Protein AF-A0A957GQU4-F1 (afdb_monomer)

Solvent-accessible surface area (backbone atoms only — not comparable to full-atom values): 8720 Å² total; per-residue (Å²): 107,63,33,58,53,48,37,52,43,59,44,48,80,61,43,93,54,103,65,83,70,54,70,69,59,53,51,62,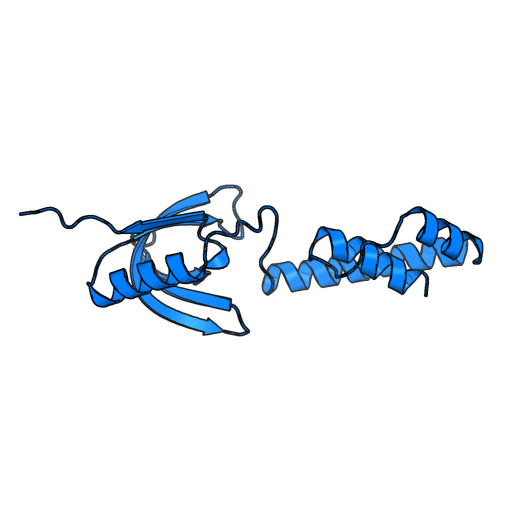54,38,74,76,46,59,69,70,56,41,53,51,28,50,54,51,22,52,52,52,47,54,53,47,51,57,52,32,78,74,74,47,89,65,87,94,69,92,62,92,59,58,63,65,57,56,48,52,51,48,53,48,27,33,75,69,72,32,39,33,40,31,34,31,58,50,96,87,52,98,58,69,46,80,39,50,28,43,50,67,51,78,48,77,56,96,92,41,51,32,38,39,25,39,28,69,86,73,75,41,79,44,79,41,54,54,93,41,49,81,43,76,44,74,55,76,81,79,88,125

pLDDT: mean 74.89, std 16.69, range [40.25, 97.5]

Foldseek 3Di:
DLLVLLLVQLVVVVDPDPDHDDPVVSVVVLVVDPPVVSVVSNVSSVVVSVVVVVVCLVPPDDDDDPPPPPLVVVQVVLVVCQVVQWWKWFQFDDSPDPGTDTWIWRWHDWDDDPNWIWTFTQTPVVRGTDIGTSSGTPDMDTDDPDDD

Sequence (148 aa):
LLATAEIYRRLGAHVALPFVLPASLLARLGERLPLREQVAAEQMAMKVVEQIEGALRGYLALPAWYRERDVAEMVGMVETAVAEGRDLILTYQNRHEEGAVVRRVTPYWLETRHGVIYLQAYCHLREEERVFRVDRIEACEVVEKQNI

Radius of gyration: 21.35 Å; Cα contacts (8 Å, |Δi|>4): 189; chains: 1; bounding box: 43×27×68 Å

Structure (mmCIF, N/CA/C/O backbone):
data_AF-A0A957GQU4-F1
#
_entry.id   AF-A0A957GQU4-F1
#
loop_
_atom_site.group_PDB
_atom_site.id
_atom_site.type_symbol
_atom_site.label_atom_id
_atom_site.label_alt_id
_atom_site.label_comp_id
_atom_site.label_asym_id
_atom_site.label_entity_id
_atom_site.label_seq_id
_atom_site.pdbx_PDB_ins_code
_atom_site.Cartn_x
_atom_site.Cartn_y
_atom_site.Cartn_z
_atom_site.occupancy
_atom_site.B_iso_or_equiv
_atom_site.auth_seq_id
_atom_site.auth_comp_id
_atom_site.auth_asym_id
_atom_site.auth_atom_id
_atom_site.pdbx_PDB_model_num
ATOM 1 N N . LEU A 1 1 ? 15.300 -3.580 -31.049 1.00 65.19 1 LEU A N 1
ATOM 2 C CA . LEU A 1 1 ? 16.053 -4.385 -30.057 1.00 65.19 1 LEU A CA 1
ATOM 3 C C . LEU A 1 1 ? 16.735 -3.513 -29.003 1.00 65.19 1 LEU A C 1
ATOM 5 O O . LEU A 1 1 ? 16.435 -3.707 -27.836 1.00 65.19 1 LEU A O 1
ATOM 9 N N . LEU A 1 2 ? 17.568 -2.529 -29.373 1.00 70.62 2 LEU A N 1
ATOM 10 C CA . LEU A 1 2 ? 18.228 -1.636 -28.401 1.00 70.62 2 LEU A CA 1
ATOM 11 C C . LEU A 1 2 ? 17.236 -0.859 -27.515 1.00 70.62 2 LEU A C 1
ATOM 13 O O . LEU A 1 2 ? 17.337 -0.919 -26.296 1.00 70.62 2 LEU A O 1
ATOM 17 N N . ALA A 1 3 ? 16.224 -0.220 -28.115 1.00 62.78 3 ALA A N 1
ATOM 18 C CA . ALA A 1 3 ? 15.181 0.488 -27.363 1.00 62.78 3 ALA A CA 1
ATOM 19 C C . ALA A 1 3 ? 14.435 -0.437 -26.380 1.00 62.78 3 ALA A C 1
ATOM 21 O O . ALA A 1 3 ? 14.202 -0.070 -25.237 1.00 62.78 3 ALA A O 1
ATOM 22 N N . THR A 1 4 ? 14.121 -1.668 -26.795 1.00 69.69 4 THR A N 1
ATOM 23 C CA . THR A 1 4 ? 13.478 -2.684 -25.944 1.00 69.69 4 THR A CA 1
ATOM 24 C C . THR A 1 4 ? 14.354 -3.066 -24.750 1.00 69.69 4 THR A C 1
ATOM 26 O O . THR A 1 4 ? 13.857 -3.179 -23.634 1.00 69.69 4 THR A O 1
ATOM 29 N N . ALA A 1 5 ? 15.657 -3.242 -24.974 1.00 74.06 5 ALA A N 1
ATOM 30 C CA . ALA A 1 5 ? 16.603 -3.592 -23.923 1.00 74.06 5 ALA A CA 1
ATOM 31 C C . ALA A 1 5 ? 16.818 -2.431 -22.932 1.00 74.06 5 ALA A C 1
ATOM 33 O O . ALA A 1 5 ? 16.943 -2.669 -21.732 1.00 74.06 5 ALA A O 1
ATOM 34 N N . GLU A 1 6 ? 16.799 -1.183 -23.408 1.00 67.75 6 GLU A N 1
ATOM 35 C CA . GLU A 1 6 ? 16.914 0.002 -22.552 1.00 67.75 6 GLU A CA 1
ATOM 36 C C . GLU A 1 6 ? 15.646 0.243 -21.722 1.00 67.75 6 GLU A C 1
ATOM 38 O O . GLU A 1 6 ? 15.738 0.532 -20.529 1.00 67.75 6 GLU A O 1
ATOM 43 N N . ILE A 1 7 ? 14.463 0.034 -22.311 1.00 69.62 7 ILE A N 1
ATOM 44 C CA . ILE A 1 7 ? 13.187 0.038 -21.579 1.00 69.62 7 ILE A CA 1
ATOM 45 C C . ILE A 1 7 ? 13.221 -1.022 -20.476 1.00 69.62 7 ILE A C 1
ATOM 47 O O . ILE A 1 7 ? 12.938 -0.712 -19.323 1.00 69.62 7 ILE A O 1
ATOM 51 N N . TYR A 1 8 ? 13.626 -2.253 -20.799 1.00 71.31 8 TYR A N 1
ATOM 52 C CA . TYR A 1 8 ? 13.735 -3.334 -19.821 1.00 71.31 8 TYR A CA 1
ATOM 53 C C . TYR A 1 8 ? 14.721 -2.988 -18.692 1.00 71.31 8 TYR A C 1
ATOM 55 O O . TYR A 1 8 ? 14.382 -3.123 -17.523 1.00 71.31 8 TYR A O 1
ATOM 63 N N . ARG A 1 9 ? 15.918 -2.465 -18.993 1.00 73.81 9 ARG A N 1
ATOM 64 C CA . ARG A 1 9 ? 16.875 -2.064 -17.945 1.00 73.81 9 ARG A CA 1
ATOM 65 C C . ARG A 1 9 ? 16.300 -0.987 -17.024 1.00 73.81 9 ARG A C 1
ATOM 67 O O . ARG A 1 9 ? 16.437 -1.099 -15.809 1.00 73.81 9 ARG A O 1
ATOM 74 N N . ARG A 1 10 ? 15.681 0.052 -17.587 1.00 66.62 10 ARG A N 1
ATOM 75 C CA . ARG A 1 10 ? 15.111 1.157 -16.804 1.00 66.62 10 ARG A CA 1
ATOM 76 C C . ARG A 1 10 ? 13.919 0.706 -15.965 1.00 66.62 10 ARG A C 1
ATOM 78 O O . ARG A 1 10 ? 13.830 1.095 -14.809 1.00 66.62 10 ARG A O 1
ATOM 85 N N . LEU A 1 11 ? 13.073 -0.184 -16.487 1.00 65.00 11 LEU A N 1
ATOM 86 C CA . LEU A 1 11 ? 11.996 -0.804 -15.710 1.00 65.00 11 LEU A CA 1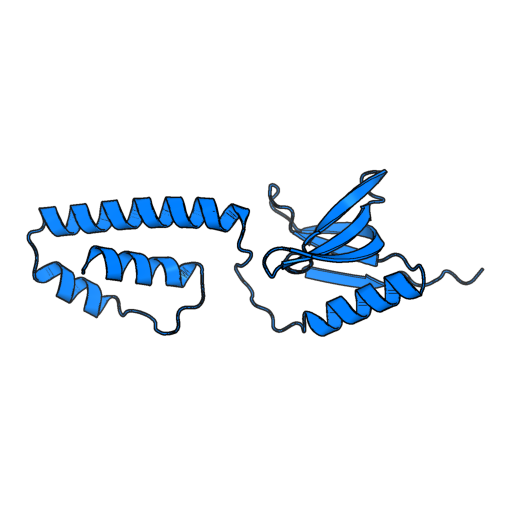
ATOM 87 C C . LEU A 1 11 ? 12.523 -1.541 -14.474 1.00 65.00 11 LEU A C 1
ATOM 89 O O . LEU A 1 11 ? 11.885 -1.480 -13.430 1.00 65.00 11 LEU A O 1
ATOM 93 N N . GLY A 1 12 ? 13.710 -2.148 -14.551 1.00 59.94 12 GLY A N 1
ATOM 94 C CA . GLY A 1 12 ? 14.359 -2.811 -13.416 1.00 59.94 12 GLY A CA 1
ATOM 95 C C . GLY A 1 12 ? 14.653 -1.904 -12.215 1.00 59.94 12 GLY A C 1
ATOM 96 O O . GLY A 1 12 ? 14.868 -2.412 -11.120 1.00 59.94 12 GLY A O 1
ATOM 97 N N . ALA A 1 13 ? 14.646 -0.576 -12.389 1.00 61.47 13 ALA A N 1
ATOM 98 C CA . ALA A 1 13 ? 14.769 0.383 -11.288 1.00 61.47 13 ALA A CA 1
ATOM 99 C C . ALA A 1 13 ? 13.442 0.627 -10.542 1.00 61.47 13 ALA A C 1
ATOM 101 O O . ALA A 1 13 ? 13.450 1.172 -9.440 1.00 61.47 13 ALA A O 1
ATOM 102 N N . HIS A 1 14 ? 12.311 0.229 -11.131 1.00 56.56 14 HIS A N 1
ATOM 103 C CA . HIS A 1 14 ? 10.966 0.491 -10.609 1.00 56.56 14 HIS A CA 1
ATOM 104 C C . HIS A 1 14 ? 10.172 -0.786 -10.317 1.00 56.56 14 HIS A C 1
ATOM 106 O O . HIS A 1 14 ? 9.237 -0.750 -9.525 1.00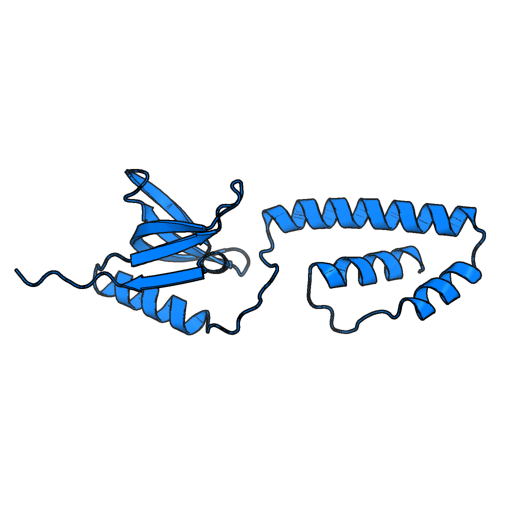 56.56 14 HIS A O 1
ATOM 112 N N . VAL A 1 15 ? 10.522 -1.910 -10.945 1.00 51.69 15 VAL A N 1
ATOM 113 C CA . VAL A 1 15 ? 9.900 -3.222 -10.736 1.00 51.69 15 VAL A CA 1
ATOM 114 C C . VAL A 1 15 ? 10.964 -4.316 -10.736 1.00 51.69 15 VAL A C 1
ATOM 116 O O . VAL A 1 15 ? 11.932 -4.255 -11.493 1.00 51.69 15 VAL A O 1
ATOM 119 N N . ALA A 1 16 ? 10.789 -5.338 -9.895 1.00 49.66 16 ALA A N 1
ATOM 120 C CA . ALA A 1 16 ? 11.678 -6.494 -9.886 1.00 49.66 16 ALA A CA 1
ATOM 121 C C . ALA A 1 16 ? 11.515 -7.272 -11.198 1.00 49.66 16 ALA A C 1
ATOM 123 O O . ALA A 1 16 ? 10.461 -7.845 -11.476 1.00 49.66 16 ALA A O 1
ATOM 124 N N . LEU A 1 17 ? 12.560 -7.270 -12.020 1.00 59.84 17 LEU A N 1
ATOM 125 C CA . LEU A 1 17 ? 12.587 -8.014 -13.271 1.00 59.84 17 LEU A CA 1
ATOM 126 C C . LEU A 1 17 ? 13.262 -9.376 -13.065 1.00 59.84 17 LEU A C 1
ATOM 128 O O . LEU A 1 17 ? 14.221 -9.465 -12.298 1.00 59.84 17 LEU A O 1
ATOM 132 N N . PRO A 1 18 ? 12.825 -10.431 -13.780 1.00 43.41 18 PRO A N 1
ATOM 133 C CA . PRO A 1 18 ? 13.358 -11.792 -13.629 1.00 43.41 18 PRO A CA 1
ATOM 134 C C . PRO A 1 18 ? 14.842 -11.919 -14.012 1.00 43.41 18 PRO A C 1
ATOM 136 O O . PRO A 1 18 ? 15.473 -12.939 -13.754 1.00 43.41 18 PRO A O 1
ATOM 139 N N . PHE A 1 19 ? 15.409 -10.887 -14.637 1.00 55.50 19 PHE A N 1
ATOM 140 C CA . PHE A 1 19 ? 16.815 -10.795 -14.998 1.00 55.50 19 PHE A CA 1
ATOM 141 C C . PHE A 1 19 ? 17.243 -9.326 -15.045 1.00 55.50 19 PHE A C 1
ATOM 143 O O . PHE A 1 19 ? 16.468 -8.486 -15.501 1.00 55.50 19 PHE A O 1
ATOM 150 N N . VAL A 1 20 ? 18.473 -9.016 -14.630 1.00 60.94 20 VAL A N 1
ATOM 151 C CA . VAL A 1 20 ? 19.066 -7.675 -14.748 1.00 60.94 20 VAL A CA 1
ATOM 152 C C . VAL A 1 20 ? 19.936 -7.631 -15.996 1.00 60.94 20 VAL A C 1
ATOM 154 O O . VAL A 1 20 ? 20.893 -8.390 -16.121 1.00 60.94 20 VAL A O 1
ATOM 157 N N . LEU A 1 21 ? 19.616 -6.728 -16.921 1.00 67.12 21 LEU A N 1
ATOM 158 C CA . LEU A 1 21 ? 20.365 -6.573 -18.166 1.00 67.12 21 LEU A CA 1
ATOM 159 C C . LEU A 1 21 ? 21.703 -5.853 -17.886 1.00 67.12 21 LEU A C 1
ATOM 161 O O . LEU A 1 21 ? 21.676 -4.695 -17.460 1.00 67.12 21 LEU A O 1
ATOM 165 N N . PRO A 1 22 ? 22.874 -6.487 -18.112 1.00 74.88 22 PRO A N 1
ATOM 166 C CA . PRO A 1 22 ? 24.164 -5.861 -17.828 1.00 74.88 22 PRO A CA 1
ATOM 167 C C . PRO A 1 22 ? 24.395 -4.636 -18.717 1.00 74.88 22 PRO A C 1
ATOM 169 O O . PRO A 1 22 ? 24.174 -4.699 -19.928 1.00 74.88 22 PRO A O 1
ATOM 172 N N . ALA A 1 23 ? 24.920 -3.545 -18.149 1.00 71.81 23 ALA A N 1
ATOM 173 C CA . ALA A 1 23 ? 25.230 -2.323 -18.902 1.00 71.81 23 ALA A CA 1
ATOM 174 C C . ALA A 1 23 ? 26.171 -2.588 -20.095 1.00 71.81 23 ALA A C 1
ATOM 176 O O . ALA A 1 23 ? 26.016 -2.003 -21.166 1.00 71.81 23 ALA A O 1
ATOM 177 N N . SER A 1 24 ? 27.092 -3.543 -19.941 1.00 74.88 24 SER A N 1
ATOM 178 C CA . SER A 1 24 ? 28.005 -3.980 -21.000 1.00 74.88 24 SER A CA 1
ATOM 179 C C . SER A 1 24 ? 27.293 -4.619 -22.196 1.00 74.88 24 SER A C 1
ATOM 181 O O . SER A 1 24 ? 27.746 -4.473 -23.329 1.00 74.88 24 SER A O 1
ATOM 183 N N . LEU A 1 25 ? 26.166 -5.306 -21.985 1.00 76.88 25 LEU A N 1
ATOM 184 C CA . LEU A 1 25 ? 25.388 -5.901 -23.070 1.00 76.88 25 LEU A CA 1
ATOM 185 C C . LEU A 1 25 ? 24.665 -4.823 -23.886 1.00 76.88 25 LEU A C 1
ATOM 187 O O . LEU A 1 25 ? 24.625 -4.912 -25.110 1.00 76.88 25 LEU A O 1
ATOM 191 N N . LEU A 1 26 ? 24.148 -3.783 -23.229 1.00 73.31 26 LEU A N 1
ATOM 192 C CA . LEU A 1 26 ? 23.527 -2.641 -23.907 1.00 73.31 26 LEU A CA 1
ATOM 193 C C . LEU A 1 26 ? 24.533 -1.836 -24.720 1.00 73.31 26 LEU A C 1
ATOM 195 O O . LEU A 1 26 ? 24.245 -1.523 -25.872 1.00 73.31 26 LEU A O 1
ATOM 199 N N . ALA A 1 27 ? 25.719 -1.576 -24.163 1.00 76.56 27 ALA A N 1
ATOM 200 C CA . ALA A 1 27 ? 26.800 -0.909 -24.884 1.00 76.56 27 ALA A CA 1
ATOM 201 C C . ALA A 1 27 ? 27.156 -1.671 -26.173 1.00 76.56 27 ALA A C 1
ATOM 203 O O . ALA A 1 27 ? 27.125 -1.102 -27.261 1.00 76.56 27 ALA A O 1
ATOM 204 N N . ARG A 1 28 ? 27.343 -2.995 -26.077 1.00 81.81 28 ARG A N 1
ATOM 205 C CA . ARG A 1 28 ? 27.636 -3.864 -27.233 1.00 81.81 28 ARG A CA 1
ATOM 206 C C . ARG A 1 28 ? 26.509 -3.923 -28.265 1.00 81.81 28 ARG A C 1
ATOM 208 O O . ARG A 1 28 ? 26.768 -4.123 -29.449 1.00 81.81 28 ARG A O 1
ATOM 215 N N . LEU A 1 29 ? 25.251 -3.808 -27.839 1.00 77.38 29 LEU A N 1
ATOM 216 C CA . LEU A 1 29 ? 24.111 -3.717 -28.757 1.00 77.38 29 LEU A CA 1
A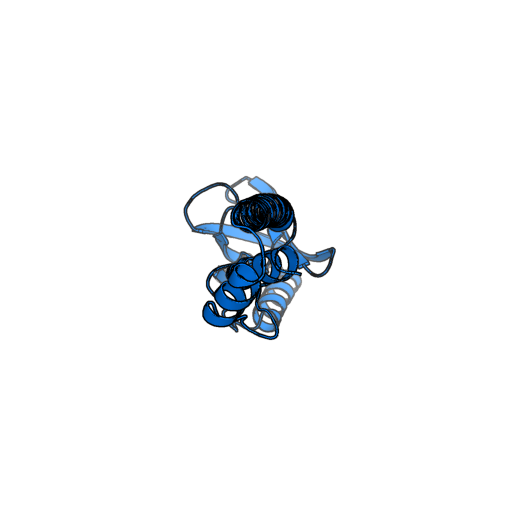TOM 217 C C . LEU A 1 29 ? 24.046 -2.343 -29.436 1.00 77.38 29 LEU A C 1
ATOM 219 O O . LEU A 1 29 ? 23.676 -2.272 -30.607 1.00 77.38 29 LEU A O 1
ATOM 223 N N . GLY A 1 30 ? 24.424 -1.282 -28.719 1.00 76.44 30 GLY A N 1
ATOM 224 C CA . GLY A 1 30 ? 24.516 0.085 -29.224 1.00 76.44 30 GLY A CA 1
ATOM 225 C C . GLY A 1 30 ? 25.582 0.241 -30.299 1.00 76.44 30 GLY A C 1
ATOM 226 O O . GLY A 1 30 ? 25.281 0.746 -31.375 1.00 76.44 30 GLY A O 1
ATOM 227 N N . GLU A 1 31 ? 26.782 -0.293 -30.068 1.00 85.06 31 GLU A N 1
ATOM 228 C CA . GLU A 1 31 ? 27.927 -0.251 -30.996 1.00 85.06 31 GLU A CA 1
ATOM 229 C C . GLU A 1 31 ? 27.628 -0.809 -32.400 1.00 85.06 31 GLU A C 1
ATOM 231 O O . GLU A 1 31 ? 28.320 -0.484 -33.361 1.00 85.06 31 GLU A O 1
ATOM 236 N N . ARG A 1 32 ? 26.581 -1.631 -32.545 1.00 84.44 32 ARG A N 1
ATOM 237 C CA . ARG A 1 32 ? 26.145 -2.201 -33.831 1.00 84.44 32 ARG A CA 1
ATOM 238 C C . ARG A 1 32 ? 25.271 -1.257 -34.662 1.00 84.44 32 ARG A C 1
ATOM 240 O O . ARG A 1 32 ? 24.887 -1.628 -35.768 1.00 84.44 32 ARG A O 1
ATOM 247 N N . LEU A 1 33 ? 24.922 -0.087 -34.131 1.00 80.06 33 LEU A N 1
ATOM 248 C CA . LEU A 1 33 ? 24.051 0.898 -34.768 1.00 80.06 33 LEU A CA 1
ATOM 249 C C . LEU A 1 33 ? 24.775 2.243 -34.937 1.00 80.06 33 LEU A C 1
ATOM 251 O O . LEU A 1 33 ? 25.628 2.589 -34.118 1.00 80.06 33 LEU A O 1
ATOM 255 N N . PRO A 1 34 ? 24.420 3.049 -35.954 1.00 87.19 34 PRO A N 1
ATOM 256 C CA . PRO A 1 34 ? 24.904 4.421 -36.078 1.00 87.19 34 PRO A CA 1
ATOM 257 C C . PRO A 1 34 ? 24.561 5.261 -34.839 1.00 87.19 34 PRO A C 1
ATOM 259 O O . PRO A 1 34 ? 23.473 5.125 -34.278 1.00 87.19 34 PRO A O 1
ATOM 262 N N . LEU A 1 35 ? 25.434 6.203 -34.459 1.00 80.00 35 LEU A N 1
ATOM 263 C CA . LEU A 1 35 ? 25.260 7.060 -33.270 1.00 80.00 35 LEU A CA 1
ATOM 264 C C . LEU A 1 35 ? 23.879 7.740 -33.213 1.00 80.00 35 LEU A C 1
ATOM 266 O O . LEU A 1 35 ? 23.259 7.820 -32.158 1.00 80.00 35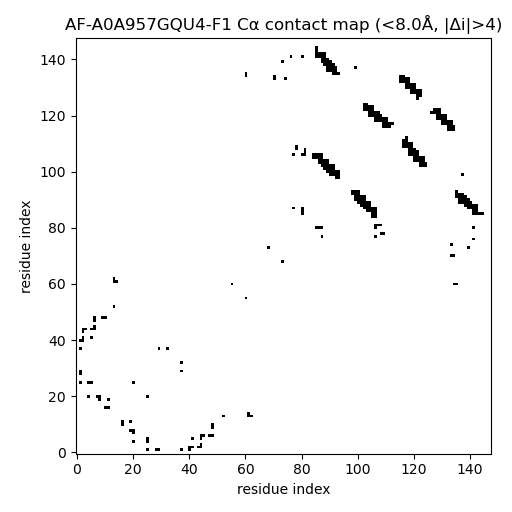 LEU A O 1
ATOM 270 N N . ARG A 1 36 ? 23.355 8.178 -34.363 1.00 75.38 36 ARG A N 1
ATOM 271 C CA . ARG A 1 36 ? 22.025 8.797 -34.466 1.00 75.38 36 ARG A CA 1
ATOM 272 C C . ARG A 1 36 ? 20.894 7.851 -34.050 1.00 75.38 36 ARG A C 1
ATOM 274 O O . ARG A 1 36 ? 19.935 8.289 -33.422 1.00 75.38 36 ARG A O 1
ATOM 281 N N . GLU A 1 37 ? 20.998 6.573 -34.398 1.00 71.25 37 GLU A N 1
ATOM 282 C CA . GLU A 1 37 ? 20.007 5.554 -34.041 1.00 71.25 37 GLU A CA 1
ATOM 283 C C . GLU A 1 37 ? 20.131 5.134 -32.575 1.00 71.25 37 GLU A C 1
ATOM 285 O O . GLU A 1 37 ? 19.117 4.866 -31.933 1.00 71.25 37 GLU A O 1
ATOM 290 N N . GLN A 1 38 ? 21.348 5.150 -32.021 1.00 73.69 38 GLN A N 1
ATOM 291 C CA . GLN A 1 38 ? 21.572 4.946 -30.588 1.00 73.69 38 GLN A CA 1
ATOM 292 C C . GLN A 1 38 ? 20.896 6.051 -29.764 1.00 73.69 38 GLN A C 1
ATOM 294 O O . GLN A 1 38 ? 20.096 5.755 -28.878 1.00 73.69 38 GLN A O 1
ATOM 299 N N . VAL A 1 39 ? 21.136 7.318 -30.123 1.00 74.44 39 VAL A N 1
ATOM 300 C CA . VAL A 1 39 ? 20.525 8.482 -29.459 1.00 74.44 39 VAL A CA 1
ATOM 301 C C . VAL A 1 39 ? 18.997 8.456 -29.588 1.00 74.44 39 VAL A C 1
ATOM 303 O O . VAL A 1 39 ? 18.290 8.698 -28.612 1.00 74.44 39 VAL A O 1
ATOM 306 N N . ALA A 1 40 ? 18.462 8.106 -30.762 1.00 66.69 40 ALA A N 1
ATOM 307 C CA . ALA A 1 40 ? 17.017 7.987 -30.962 1.00 66.69 40 ALA A CA 1
ATOM 308 C C . ALA A 1 40 ? 16.393 6.856 -30.119 1.00 66.69 40 ALA A C 1
ATOM 310 O O . ALA A 1 40 ? 15.303 7.022 -29.568 1.00 66.69 40 ALA A O 1
ATOM 311 N N . ALA A 1 41 ? 17.078 5.715 -29.995 1.00 65.50 41 ALA A N 1
ATOM 312 C CA . ALA A 1 41 ? 16.630 4.603 -29.161 1.00 65.50 41 ALA A CA 1
ATOM 313 C C . ALA A 1 41 ? 16.619 4.972 -27.671 1.00 65.50 41 ALA A C 1
ATOM 315 O O . ALA A 1 41 ? 15.674 4.616 -26.966 1.00 65.50 41 ALA A O 1
ATOM 316 N N . GLU A 1 42 ? 17.626 5.713 -27.208 1.00 71.19 42 GLU A N 1
ATOM 317 C CA . GLU A 1 42 ? 17.700 6.203 -25.832 1.00 71.19 42 GLU A CA 1
ATOM 318 C C . GLU A 1 42 ? 16.582 7.208 -25.523 1.00 71.19 42 GLU A C 1
ATOM 320 O O . GLU A 1 42 ? 15.883 7.069 -24.518 1.00 71.19 42 GLU A O 1
ATOM 325 N N . GLN A 1 43 ? 16.340 8.168 -26.420 1.00 66.75 43 GLN A N 1
ATOM 326 C CA . GLN A 1 43 ? 15.251 9.141 -26.282 1.00 66.75 43 GLN A CA 1
ATOM 327 C C . GLN A 1 43 ? 13.871 8.469 -26.260 1.00 66.75 43 GLN A C 1
ATOM 329 O O . GLN A 1 43 ? 13.023 8.813 -25.434 1.00 66.75 43 GLN A O 1
ATOM 334 N N . MET A 1 44 ? 13.645 7.481 -27.134 1.00 60.31 44 MET A N 1
ATOM 335 C CA . MET A 1 44 ? 12.411 6.690 -27.141 1.00 60.31 44 MET A CA 1
ATOM 336 C C . MET A 1 44 ? 12.234 5.926 -25.825 1.00 60.31 44 MET A C 1
ATOM 338 O O . MET A 1 44 ? 11.152 5.952 -25.241 1.00 60.31 44 MET A O 1
ATOM 342 N N . ALA A 1 45 ? 13.290 5.272 -25.334 1.00 66.62 45 ALA A N 1
ATOM 343 C CA . ALA A 1 45 ? 13.238 4.541 -24.076 1.00 66.62 45 ALA A CA 1
ATOM 344 C C . ALA A 1 45 ? 12.953 5.468 -22.888 1.00 66.62 45 ALA A C 1
ATOM 346 O O . ALA A 1 45 ? 12.131 5.126 -22.044 1.00 66.62 45 ALA A O 1
ATOM 347 N N . MET A 1 46 ? 13.560 6.658 -22.851 1.00 63.66 46 MET A N 1
ATOM 348 C CA . MET A 1 46 ? 13.299 7.658 -21.814 1.00 63.66 46 MET A CA 1
ATOM 349 C C . MET A 1 46 ? 11.827 8.080 -21.787 1.00 63.66 46 MET A C 1
ATOM 351 O O . MET A 1 46 ? 11.213 8.063 -20.725 1.00 63.66 46 MET A O 1
ATOM 355 N N . LYS A 1 47 ? 11.237 8.372 -22.952 1.00 56.31 47 LYS A N 1
ATOM 356 C CA . LYS A 1 47 ? 9.824 8.762 -23.063 1.00 56.31 47 LYS A CA 1
ATOM 357 C C . LYS A 1 47 ? 8.873 7.643 -22.637 1.00 56.31 47 LYS A C 1
ATOM 359 O O . LYS A 1 47 ? 7.902 7.892 -21.931 1.00 56.31 47 LYS A O 1
ATOM 364 N N . VAL A 1 48 ? 9.147 6.408 -23.057 1.00 58.97 48 VAL A N 1
ATOM 365 C CA . VAL A 1 48 ? 8.337 5.244 -22.670 1.00 58.97 48 VAL A CA 1
ATOM 366 C C . VAL A 1 48 ? 8.440 4.993 -21.169 1.00 58.97 48 VAL A C 1
ATOM 368 O O . VAL A 1 48 ? 7.430 4.715 -20.534 1.00 58.97 48 VAL A O 1
ATOM 371 N N . VAL A 1 49 ? 9.627 5.136 -20.582 1.00 65.94 49 VAL A N 1
ATOM 372 C CA . VAL A 1 49 ? 9.821 4.991 -19.135 1.00 65.94 49 VAL A CA 1
ATOM 373 C C . VAL A 1 49 ? 9.094 6.085 -18.371 1.00 65.94 49 VAL A C 1
ATOM 375 O O . VAL A 1 49 ? 8.395 5.758 -17.429 1.00 65.94 49 VAL A O 1
ATOM 378 N N . GLU A 1 50 ? 9.151 7.342 -18.806 1.00 58.28 50 GLU A N 1
ATOM 379 C CA . GLU A 1 50 ? 8.388 8.435 -18.193 1.00 58.28 50 GLU A CA 1
ATOM 380 C C . GLU A 1 50 ? 6.871 8.184 -18.257 1.00 58.28 50 GLU A C 1
ATOM 382 O O . GLU A 1 50 ? 6.157 8.372 -17.271 1.00 58.28 50 GLU A O 1
ATOM 387 N N . GLN A 1 51 ? 6.367 7.698 -19.396 1.00 54.31 51 GLN A N 1
ATOM 388 C CA . GLN A 1 51 ? 4.958 7.330 -19.556 1.00 54.31 51 GLN A CA 1
ATOM 389 C C . GLN A 1 51 ? 4.565 6.150 -18.668 1.00 54.31 51 GLN A C 1
ATOM 391 O O . GLN A 1 51 ? 3.500 6.174 -18.048 1.00 54.31 51 GLN A O 1
ATOM 396 N N . ILE A 1 52 ? 5.422 5.130 -18.590 1.00 62.34 52 ILE A N 1
ATOM 397 C CA . ILE A 1 52 ? 5.205 3.980 -17.722 1.00 62.34 52 ILE A CA 1
ATOM 398 C C . ILE A 1 52 ? 5.262 4.436 -16.267 1.00 62.34 52 ILE A C 1
ATOM 400 O O . ILE A 1 52 ? 4.309 4.192 -15.553 1.00 62.34 52 ILE A O 1
ATOM 404 N N . GLU A 1 53 ? 6.277 5.171 -15.824 1.00 61.12 53 GLU A N 1
ATOM 405 C CA . GLU A 1 53 ? 6.351 5.743 -14.478 1.00 61.12 53 GLU A CA 1
ATOM 406 C C . GLU A 1 53 ? 5.130 6.603 -14.140 1.00 61.12 53 GLU A C 1
ATOM 408 O O . GLU A 1 53 ? 4.610 6.507 -13.033 1.00 61.12 53 GLU A O 1
ATOM 413 N N . GLY A 1 54 ? 4.646 7.428 -15.070 1.00 55.00 54 GLY A N 1
ATOM 414 C CA . GLY A 1 54 ? 3.423 8.212 -14.897 1.00 55.00 54 GLY A CA 1
ATOM 415 C C . GLY A 1 54 ? 2.185 7.329 -14.704 1.00 55.00 54 GLY A C 1
ATOM 416 O O . GLY A 1 54 ? 1.379 7.582 -13.808 1.00 55.00 54 GLY A O 1
ATOM 417 N N . ALA A 1 55 ? 2.064 6.252 -15.486 1.00 55.50 55 ALA A N 1
ATOM 418 C CA . ALA A 1 55 ? 0.993 5.264 -15.353 1.00 55.50 55 ALA A CA 1
ATOM 419 C C . ALA A 1 55 ? 1.129 4.413 -14.070 1.00 55.50 55 ALA A C 1
ATOM 421 O O . ALA A 1 55 ? 0.142 4.163 -13.372 1.00 55.50 55 ALA A O 1
ATOM 422 N N . LEU A 1 56 ? 2.356 4.031 -13.704 1.00 58.00 56 LEU A N 1
ATOM 423 C CA . LEU A 1 56 ? 2.705 3.279 -12.500 1.00 58.00 56 LEU A CA 1
ATOM 424 C C . LEU A 1 56 ? 2.434 4.111 -11.241 1.00 58.00 56 LEU A C 1
ATOM 426 O O . LEU A 1 56 ? 1.793 3.608 -10.326 1.00 58.00 56 LEU A O 1
ATOM 430 N N . ARG A 1 57 ? 2.762 5.412 -11.223 1.00 53.31 57 ARG A N 1
ATOM 431 C CA . ARG A 1 57 ? 2.420 6.351 -10.130 1.00 53.31 57 ARG A CA 1
ATOM 432 C C . ARG A 1 57 ? 0.903 6.478 -9.884 1.00 53.31 57 ARG A C 1
ATOM 434 O O . ARG A 1 57 ? 0.482 7.058 -8.876 1.00 53.31 57 ARG A O 1
ATOM 441 N N . GLY A 1 58 ? 0.068 5.960 -10.790 1.00 52.28 58 GLY A N 1
ATOM 442 C CA . GLY A 1 58 ? -1.383 5.827 -10.645 1.00 52.28 58 GLY A CA 1
ATOM 443 C C . GLY A 1 58 ? -1.886 4.461 -10.167 1.00 52.28 58 GLY A C 1
ATOM 444 O O . GLY A 1 58 ? -2.885 4.434 -9.452 1.00 52.28 58 GLY A O 1
ATOM 445 N N . TYR A 1 59 ? -1.217 3.357 -10.517 1.00 48.34 59 TYR A N 1
ATOM 446 C CA . TYR A 1 59 ? -1.763 1.998 -10.349 1.00 48.34 59 TYR A CA 1
ATOM 447 C C . TYR A 1 59 ? -0.825 0.969 -9.702 1.00 48.34 59 TYR A C 1
ATOM 449 O O . TYR A 1 59 ? -1.320 0.016 -9.103 1.00 48.34 59 TYR A O 1
ATOM 457 N N . LEU A 1 60 ? 0.492 1.169 -9.730 1.00 48.31 60 LEU A N 1
ATOM 458 C CA . LEU A 1 60 ? 1.460 0.311 -9.052 1.00 48.31 60 LEU A CA 1
ATOM 459 C C . LEU A 1 60 ? 2.085 1.068 -7.874 1.00 48.31 60 LEU A C 1
ATOM 461 O O . LEU A 1 60 ? 2.903 1.965 -8.052 1.00 48.31 60 LEU A O 1
ATOM 465 N N . ALA A 1 61 ? 1.740 0.674 -6.646 1.00 47.59 61 ALA A N 1
ATOM 466 C CA . ALA A 1 61 ? 2.775 0.663 -5.616 1.00 47.59 61 ALA A CA 1
ATOM 467 C C . ALA A 1 61 ? 3.838 -0.332 -6.125 1.00 47.59 61 ALA A C 1
ATOM 469 O O . ALA A 1 61 ? 3.482 -1.401 -6.614 1.00 47.59 61 ALA A O 1
ATOM 470 N N . LEU A 1 62 ? 5.126 -0.008 -6.159 1.00 52.78 62 LEU A N 1
ATOM 471 C CA . LEU A 1 62 ? 5.994 -0.013 -4.980 1.00 52.78 62 LEU A CA 1
ATOM 472 C C . LEU A 1 62 ? 7.364 0.603 -5.341 1.00 52.78 62 LEU A C 1
ATOM 474 O O . LEU A 1 62 ? 7.946 0.226 -6.356 1.00 52.78 62 LEU A O 1
ATOM 478 N N . PRO A 1 63 ? 7.885 1.540 -4.529 1.00 44.06 63 PRO A N 1
ATOM 479 C CA . PRO A 1 63 ? 9.293 1.503 -4.066 1.00 44.06 63 PRO A CA 1
ATOM 480 C C . PRO A 1 63 ? 9.423 2.074 -2.623 1.00 44.06 63 PRO A C 1
ATOM 482 O O . PRO A 1 63 ? 8.477 2.655 -2.114 1.00 44.06 63 PRO A O 1
ATOM 485 N N . ALA A 1 64 ? 10.495 2.010 -1.828 1.00 40.25 64 ALA A N 1
ATOM 486 C CA . ALA A 1 64 ? 11.825 1.411 -1.872 1.00 40.25 64 ALA A CA 1
ATOM 487 C C . ALA A 1 64 ? 12.052 0.668 -0.533 1.00 40.25 64 ALA A C 1
ATOM 489 O O . ALA A 1 64 ? 12.899 1.018 0.278 1.00 40.25 64 ALA A O 1
ATOM 490 N N . TRP A 1 65 ? 11.197 -0.305 -0.253 1.00 40.72 65 TRP A N 1
ATOM 491 C CA . TRP A 1 65 ? 11.414 -1.407 0.677 1.00 40.72 65 TRP A CA 1
ATOM 492 C C . TRP A 1 65 ? 10.260 -2.367 0.398 1.00 40.72 65 TRP A C 1
ATOM 494 O O . TRP A 1 65 ? 9.161 -2.201 0.899 1.00 40.72 65 TRP A O 1
ATOM 504 N N . TYR A 1 66 ? 10.443 -3.361 -0.461 1.00 42.44 66 TYR A N 1
ATOM 505 C CA . TYR A 1 66 ? 9.584 -4.538 -0.390 1.00 42.44 66 TYR A CA 1
ATOM 506 C C . TYR A 1 66 ? 9.990 -5.238 0.912 1.00 42.44 66 TYR A C 1
ATOM 508 O O . TYR A 1 66 ? 10.883 -6.079 0.918 1.00 42.44 66 TYR A O 1
ATOM 516 N N . ARG A 1 67 ? 9.479 -4.766 2.059 1.00 49.81 67 ARG A N 1
ATOM 517 C CA . ARG A 1 67 ? 9.594 -5.532 3.300 1.00 49.81 67 ARG A CA 1
ATOM 518 C C . ARG A 1 67 ? 8.639 -6.687 3.090 1.00 49.81 67 ARG A C 1
ATOM 520 O O . ARG A 1 67 ? 7.445 -6.453 2.925 1.00 49.81 67 ARG A O 1
ATOM 527 N N . GLU A 1 68 ? 9.162 -7.901 3.150 1.00 42.09 68 GLU A N 1
ATOM 528 C CA . GLU A 1 68 ? 8.426 -9.067 3.631 1.00 42.09 68 GLU A CA 1
ATOM 529 C C . GLU A 1 68 ? 7.951 -8.774 5.067 1.00 42.09 68 GLU A C 1
ATOM 531 O O . GLU A 1 68 ? 8.425 -9.343 6.039 1.00 42.09 68 GLU A O 1
ATOM 536 N N . ARG A 1 69 ? 7.079 -7.784 5.251 1.00 53.75 69 ARG A N 1
ATOM 537 C CA . ARG A 1 69 ? 6.101 -7.880 6.313 1.00 53.75 69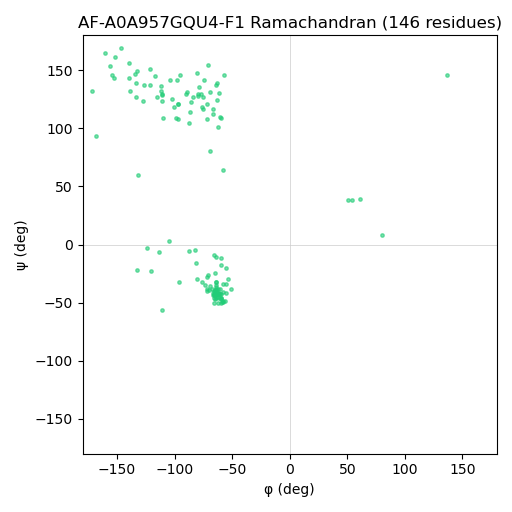 ARG A CA 1
ATOM 538 C C . ARG A 1 69 ? 4.923 -8.548 5.664 1.00 53.75 69 ARG A C 1
ATOM 540 O O . ARG A 1 69 ? 4.537 -8.185 4.552 1.00 53.75 69 ARG A O 1
ATOM 547 N N . ASP A 1 70 ? 4.454 -9.583 6.330 1.00 67.00 70 ASP A N 1
ATOM 548 C CA . ASP A 1 70 ? 3.437 -10.454 5.805 1.00 67.00 70 ASP A CA 1
ATOM 549 C C . ASP A 1 70 ? 2.182 -9.596 5.607 1.00 67.00 70 ASP A C 1
ATOM 551 O O . ASP A 1 70 ? 1.506 -9.207 6.557 1.00 67.00 70 ASP A O 1
ATOM 555 N N . VAL A 1 71 ? 1.910 -9.181 4.364 1.00 70.69 71 VAL A N 1
ATOM 556 C CA . VAL A 1 71 ? 0.688 -8.433 4.041 1.00 70.69 71 VAL A CA 1
ATOM 557 C C . VAL A 1 71 ? -0.513 -9.232 4.546 1.00 70.69 71 VAL A C 1
ATOM 559 O O . VAL A 1 71 ? -1.487 -8.627 4.979 1.00 70.69 71 VAL A O 1
ATOM 562 N N . ALA A 1 72 ? -0.408 -10.567 4.587 1.00 77.25 72 ALA A N 1
ATOM 563 C CA . ALA A 1 72 ? -1.396 -11.435 5.204 1.00 77.25 72 ALA A CA 1
ATOM 564 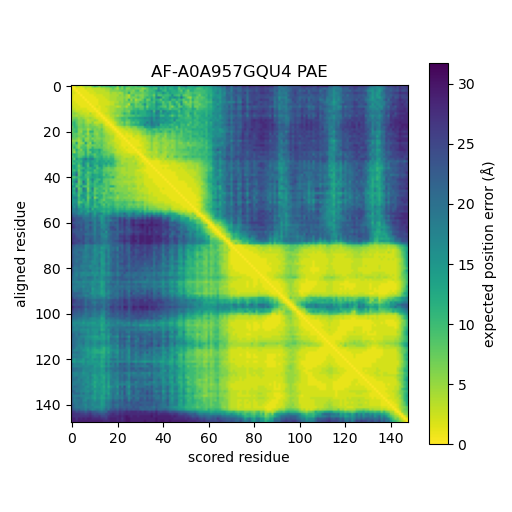C C . ALA A 1 72 ? -1.531 -11.219 6.723 1.00 77.25 72 ALA A C 1
ATOM 566 O O . ALA A 1 72 ? -2.653 -11.202 7.215 1.00 77.25 72 ALA A O 1
ATOM 567 N N . GLU A 1 73 ? -0.443 -10.989 7.466 1.00 82.12 73 GLU A N 1
ATOM 568 C CA . GLU A 1 73 ? -0.496 -10.652 8.900 1.00 82.12 73 GLU A CA 1
ATOM 569 C C . GLU A 1 73 ? -1.192 -9.307 9.123 1.00 82.12 73 GLU A C 1
ATOM 571 O O . GLU A 1 73 ? -2.088 -9.196 9.960 1.00 82.12 73 GLU A O 1
ATOM 576 N N . MET A 1 74 ? -0.838 -8.285 8.338 1.00 84.62 74 MET A N 1
ATOM 577 C CA . MET A 1 74 ? -1.489 -6.979 8.450 1.00 84.62 74 MET A CA 1
ATOM 578 C C . MET A 1 74 ? -2.969 -7.052 8.075 1.00 84.62 74 MET A C 1
ATOM 580 O O . MET A 1 74 ? -3.802 -6.476 8.770 1.00 84.62 74 MET A O 1
ATOM 584 N N . VAL A 1 75 ? -3.301 -7.782 7.009 1.00 87.62 75 VAL A N 1
ATOM 585 C CA . VAL A 1 75 ? -4.686 -8.068 6.623 1.00 87.62 75 VAL A CA 1
ATOM 586 C C . VAL A 1 75 ? -5.414 -8.773 7.761 1.00 87.62 75 VAL A C 1
ATOM 588 O O . VAL A 1 75 ? -6.455 -8.279 8.174 1.00 87.62 75 VAL A O 1
ATOM 591 N N . GLY A 1 76 ? -4.846 -9.832 8.339 1.00 89.62 76 GLY A N 1
ATOM 592 C CA . GLY A 1 76 ? -5.459 -10.564 9.449 1.00 89.62 76 GLY A CA 1
ATOM 593 C C . GLY A 1 76 ? -5.681 -9.695 10.691 1.00 89.62 76 GLY A C 1
ATOM 594 O O . GLY A 1 76 ? -6.728 -9.774 11.337 1.00 89.62 76 GLY A O 1
ATOM 595 N N . MET A 1 77 ? -4.744 -8.797 11.005 1.00 90.50 77 MET A N 1
ATOM 596 C CA . MET A 1 77 ? -4.915 -7.816 12.079 1.00 90.50 77 MET A CA 1
ATOM 597 C C . MET A 1 77 ? -6.046 -6.826 11.772 1.00 90.50 77 MET A C 1
ATOM 599 O O . MET A 1 77 ? -6.856 -6.535 12.651 1.00 90.50 77 MET A O 1
ATOM 603 N N . VAL A 1 78 ? -6.126 -6.315 10.539 1.00 92.06 78 VAL A N 1
ATOM 604 C CA . VAL A 1 78 ? -7.207 -5.406 10.133 1.00 92.06 78 VAL A CA 1
ATOM 605 C C . VAL A 1 78 ? -8.556 -6.123 10.142 1.00 92.06 78 VAL A C 1
ATOM 607 O O . VAL A 1 78 ? -9.521 -5.565 10.652 1.00 92.06 78 VAL A O 1
ATOM 610 N N . GLU A 1 79 ? -8.634 -7.358 9.649 1.00 93.31 79 GLU A N 1
ATOM 611 C CA . GLU A 1 79 ? -9.844 -8.188 9.702 1.00 93.31 79 GLU A CA 1
ATOM 612 C C . GLU A 1 79 ? -10.298 -8.421 11.146 1.00 93.31 79 GLU A C 1
ATOM 614 O O . GLU A 1 79 ? -11.483 -8.282 11.451 1.00 93.31 79 GLU A O 1
ATOM 619 N N . THR A 1 80 ? -9.356 -8.688 12.054 1.00 92.62 80 THR A N 1
ATOM 620 C CA . THR A 1 80 ? -9.646 -8.820 13.489 1.00 92.62 80 THR A CA 1
ATOM 621 C C . THR A 1 80 ? -10.181 -7.508 14.064 1.00 92.62 80 THR A C 1
ATOM 623 O O . THR A 1 80 ? -11.195 -7.506 14.756 1.00 92.62 80 THR A O 1
ATOM 626 N N . ALA A 1 81 ? -9.559 -6.371 13.743 1.00 93.88 81 ALA A N 1
ATOM 627 C CA . ALA A 1 81 ? -10.019 -5.065 14.211 1.00 93.88 81 ALA A CA 1
ATOM 628 C C . ALA A 1 81 ? -11.410 -4.695 13.669 1.00 93.88 81 ALA A C 1
ATOM 630 O O . ALA A 1 81 ? -12.224 -4.154 14.416 1.00 93.88 81 ALA A O 1
ATOM 631 N N . VAL A 1 82 ? -11.708 -5.038 12.410 1.00 93.56 82 VAL A N 1
ATOM 632 C CA . VAL A 1 82 ? -13.053 -4.917 11.822 1.00 93.56 82 VAL A CA 1
ATOM 633 C C . VAL A 1 82 ? -14.053 -5.767 12.605 1.00 93.56 82 VAL A C 1
ATOM 635 O O . VAL A 1 82 ? -15.092 -5.260 13.022 1.00 93.56 82 VAL A O 1
ATOM 638 N N . ALA A 1 83 ? -13.735 -7.042 12.845 1.00 92.94 83 ALA A N 1
ATOM 639 C CA . ALA A 1 83 ? -14.620 -7.965 13.552 1.00 92.94 83 ALA A CA 1
ATOM 640 C C . ALA A 1 83 ? -14.872 -7.546 15.013 1.00 92.94 83 ALA A C 1
ATOM 642 O O . ALA A 1 83 ? -15.980 -7.702 15.524 1.00 92.94 83 ALA A O 1
ATOM 643 N N . GLU A 1 84 ? -13.861 -6.989 15.684 1.00 93.38 84 GLU A N 1
ATOM 644 C CA . GLU A 1 84 ? -13.937 -6.549 17.082 1.00 93.38 84 GLU A CA 1
ATOM 645 C C . GLU A 1 84 ? -14.455 -5.110 17.259 1.00 93.38 84 GLU A C 1
ATOM 647 O O . GLU A 1 84 ? -14.629 -4.664 18.401 1.00 93.38 84 GLU A O 1
ATOM 652 N N . GLY A 1 85 ? -14.673 -4.376 16.160 1.00 91.69 85 GLY A N 1
ATOM 653 C CA . GLY A 1 85 ? -15.054 -2.963 16.177 1.00 91.69 85 GLY A CA 1
ATOM 654 C C . GLY A 1 85 ? -14.002 -2.069 16.842 1.00 91.69 85 GLY A C 1
ATOM 655 O O . GLY A 1 85 ? -14.351 -1.182 17.622 1.00 91.69 85 GLY A O 1
ATOM 656 N N . ARG A 1 86 ? -12.713 -2.341 16.605 1.00 95.12 86 ARG A N 1
ATOM 657 C CA . ARG A 1 86 ? -11.587 -1.618 17.213 1.00 95.12 86 ARG A CA 1
ATOM 658 C C . ARG A 1 86 ? -10.939 -0.656 16.233 1.00 95.12 86 ARG A C 1
ATOM 660 O O . ARG A 1 86 ? -10.737 -0.976 15.066 1.00 95.12 86 ARG A O 1
ATOM 667 N N . ASP A 1 87 ? -10.541 0.498 16.752 1.00 96.62 87 ASP A N 1
ATOM 668 C CA . ASP A 1 87 ? -9.776 1.473 15.984 1.00 96.62 87 ASP A CA 1
ATOM 669 C C . ASP A 1 87 ? -8.341 0.996 15.730 1.00 96.62 87 ASP A C 1
ATOM 671 O O . ASP A 1 87 ? -7.758 0.241 16.512 1.00 96.62 87 ASP A O 1
ATOM 675 N N . LEU A 1 88 ? -7.757 1.502 14.648 1.00 96.19 88 LEU A N 1
ATOM 676 C CA . LEU A 1 88 ? -6.375 1.270 14.246 1.00 96.19 88 LEU A CA 1
ATOM 677 C C . LEU A 1 88 ? -5.589 2.583 14.258 1.00 96.19 88 LEU A C 1
ATOM 679 O O . LEU A 1 88 ? -6.114 3.631 13.875 1.00 96.19 88 LEU A O 1
ATOM 683 N N . ILE A 1 89 ? -4.314 2.518 14.632 1.00 95.62 89 ILE A N 1
ATOM 684 C CA . ILE A 1 89 ? -3.323 3.568 14.391 1.00 95.62 89 ILE A CA 1
ATOM 685 C C . ILE A 1 89 ? -2.475 3.153 13.192 1.00 95.62 89 ILE A C 1
ATOM 687 O O . ILE A 1 89 ? -1.802 2.128 13.231 1.00 95.62 89 ILE A O 1
ATOM 691 N N . LEU A 1 90 ? -2.514 3.950 12.125 1.00 92.69 90 LEU A N 1
ATOM 692 C CA . LEU A 1 90 ? -1.791 3.706 10.880 1.00 92.69 90 LEU A CA 1
ATOM 693 C C . LEU A 1 90 ? -0.670 4.725 10.704 1.00 92.69 90 LEU A C 1
ATOM 695 O O . LEU A 1 90 ? -0.940 5.924 10.688 1.00 92.69 90 LEU A O 1
ATOM 699 N N . THR A 1 91 ? 0.550 4.269 10.445 1.00 89.94 91 THR A N 1
ATOM 700 C CA . THR A 1 91 ? 1.604 5.105 9.854 1.00 89.94 91 THR A CA 1
ATOM 701 C C . THR A 1 91 ? 1.468 5.012 8.339 1.00 89.94 91 THR A C 1
ATOM 703 O O . THR A 1 91 ? 1.776 3.976 7.757 1.00 89.94 91 THR A O 1
ATOM 706 N N . TYR A 1 92 ? 0.935 6.052 7.694 1.00 87.00 92 TYR A N 1
ATOM 707 C CA . TYR A 1 92 ? 0.506 5.992 6.292 1.00 87.00 92 TYR A CA 1
ATOM 708 C C . TYR A 1 92 ? 1.321 6.921 5.390 1.00 87.00 92 TYR A C 1
ATOM 710 O O . TYR A 1 92 ? 1.381 8.129 5.639 1.00 87.00 92 TYR A O 1
ATOM 718 N N . GLN A 1 93 ? 1.881 6.388 4.301 1.00 79.44 93 GLN A N 1
ATOM 719 C CA . GLN A 1 93 ? 2.560 7.196 3.284 1.00 79.44 93 GLN A CA 1
ATOM 720 C C . GLN A 1 93 ? 1.548 7.925 2.391 1.00 79.44 93 GLN A C 1
ATOM 722 O O . GLN A 1 93 ? 0.741 7.308 1.684 1.00 79.44 93 GLN A O 1
ATOM 727 N N . ASN A 1 94 ? 1.592 9.259 2.399 1.00 68.00 94 ASN A N 1
ATOM 728 C CA . ASN A 1 94 ? 0.699 10.068 1.579 1.00 68.00 94 ASN A CA 1
ATOM 729 C C . ASN A 1 94 ? 1.206 10.163 0.126 1.00 68.00 94 ASN A C 1
ATOM 731 O O . ASN A 1 94 ? 2.402 10.158 -0.138 1.00 68.00 94 ASN A O 1
ATOM 735 N N . ARG A 1 95 ? 0.290 10.260 -0.845 1.00 61.31 95 ARG A N 1
ATOM 736 C CA . ARG A 1 95 ? 0.640 10.269 -2.283 1.00 61.31 95 ARG A CA 1
ATOM 737 C C . ARG A 1 95 ? 1.326 11.567 -2.734 1.00 61.31 95 ARG A C 1
ATOM 739 O O . ARG A 1 95 ? 2.016 11.562 -3.747 1.00 61.31 95 ARG A O 1
ATOM 746 N N . HIS A 1 96 ? 1.064 12.668 -2.034 1.00 55.91 96 HIS A N 1
ATOM 747 C CA . HIS A 1 96 ? 1.373 14.028 -2.488 1.00 55.91 96 HIS A CA 1
ATOM 748 C C . HIS A 1 96 ? 2.250 14.829 -1.517 1.00 55.91 96 HIS A C 1
ATOM 750 O O . HIS A 1 96 ? 2.598 15.961 -1.828 1.00 55.91 96 HIS A O 1
ATOM 756 N N . GLU A 1 97 ? 2.590 14.267 -0.359 1.00 56.69 97 GLU A N 1
ATOM 757 C CA . GLU A 1 97 ? 3.356 14.948 0.688 1.00 56.69 97 GLU A CA 1
ATOM 758 C C . GLU A 1 97 ? 4.566 14.085 1.046 1.00 56.69 97 GLU A C 1
ATOM 760 O O . GLU A 1 97 ? 4.446 12.864 1.164 1.00 56.69 97 GLU A O 1
ATOM 765 N N . GLU A 1 98 ? 5.730 14.712 1.210 1.00 50.53 98 GLU A N 1
ATOM 766 C CA . GLU A 1 98 ? 6.911 14.038 1.746 1.00 50.53 98 GLU A CA 1
ATOM 767 C C . GLU A 1 98 ? 6.702 13.786 3.245 1.00 50.53 98 GLU A C 1
ATOM 769 O O . GLU A 1 98 ? 6.709 14.714 4.051 1.00 50.53 98 GLU A O 1
ATOM 774 N N . GLY A 1 99 ? 6.483 12.522 3.616 1.00 56.19 99 GLY A N 1
ATOM 775 C CA . GLY A 1 99 ? 6.386 12.085 5.010 1.00 56.19 99 GLY A CA 1
ATOM 776 C C . GLY A 1 99 ? 5.244 11.104 5.275 1.00 56.19 99 GLY A C 1
ATOM 777 O O . GLY A 1 99 ? 4.171 11.171 4.670 1.00 56.19 99 GLY A O 1
ATOM 778 N N . ALA A 1 100 ? 5.477 10.176 6.204 1.00 69.44 100 ALA A N 1
ATOM 779 C CA . ALA A 1 100 ? 4.424 9.321 6.732 1.00 69.44 100 ALA A CA 1
ATOM 780 C C . ALA A 1 100 ? 3.600 10.088 7.778 1.00 69.44 100 ALA A C 1
ATOM 782 O O . ALA A 1 100 ? 4.150 10.776 8.637 1.00 69.44 100 ALA A O 1
ATOM 783 N N . VAL A 1 101 ? 2.275 9.963 7.710 1.00 82.62 101 VAL A N 1
ATOM 784 C CA . VAL A 1 101 ? 1.341 10.602 8.646 1.00 82.62 101 VAL A CA 1
ATOM 785 C C . VAL A 1 101 ? 0.691 9.528 9.503 1.00 82.62 101 VAL A C 1
ATOM 787 O O . VAL A 1 101 ? 0.140 8.564 8.969 1.00 82.62 101 VAL A O 1
ATOM 790 N N . VAL A 1 102 ? 0.713 9.721 10.821 1.00 90.56 102 VAL A N 1
ATOM 791 C CA . VAL A 1 102 ? 0.003 8.851 11.764 1.00 90.56 102 VAL A CA 1
ATOM 792 C C . VAL A 1 102 ? -1.489 9.185 11.745 1.00 90.56 102 VAL A C 1
ATOM 794 O O . VAL A 1 102 ? -1.879 10.349 11.850 1.00 90.56 102 VAL A O 1
ATOM 797 N N . ARG A 1 103 ? -2.340 8.172 11.585 1.00 92.19 103 ARG A N 1
ATOM 798 C CA . ARG A 1 103 ? -3.796 8.320 11.487 1.00 92.19 103 ARG A CA 1
ATOM 799 C C . ARG A 1 103 ? -4.492 7.313 12.383 1.00 92.19 103 ARG A C 1
ATOM 801 O O . ARG A 1 103 ? -4.287 6.117 12.224 1.00 92.19 103 ARG A O 1
ATOM 808 N N . ARG A 1 104 ? -5.384 7.792 13.248 1.00 96.06 104 ARG A N 1
ATOM 809 C CA . ARG A 1 104 ? -6.397 6.938 13.872 1.00 96.06 104 ARG A CA 1
ATOM 810 C C . ARG A 1 104 ? -7.538 6.721 12.883 1.00 96.06 104 ARG A C 1
ATOM 812 O O . ARG A 1 104 ? -8.051 7.696 12.321 1.00 96.06 104 ARG A O 1
ATOM 819 N N . VAL A 1 105 ? -7.929 5.470 12.668 1.00 97.00 105 VAL A N 1
ATOM 820 C CA . VAL A 1 105 ? -9.036 5.107 11.777 1.00 97.00 105 VAL A CA 1
ATOM 821 C C . VAL A 1 105 ? -9.958 4.077 12.422 1.00 97.00 105 VAL A C 1
ATOM 823 O O . VAL A 1 105 ? -9.486 3.218 13.163 1.00 97.00 105 VAL A O 1
ATOM 826 N N . THR A 1 106 ? -11.252 4.141 12.114 1.00 97.19 106 THR A N 1
ATOM 827 C CA . THR A 1 106 ? -12.207 3.069 12.439 1.00 97.19 106 THR A CA 1
ATOM 828 C C . THR A 1 106 ? -12.400 2.213 11.191 1.00 97.19 106 THR A C 1
ATOM 830 O O . THR A 1 106 ? -12.971 2.714 10.218 1.00 97.19 106 THR A O 1
ATOM 833 N N . PRO A 1 107 ? -11.884 0.972 11.161 1.00 97.19 107 PRO A N 1
ATOM 834 C CA . PRO A 1 107 ? -11.936 0.133 9.973 1.00 97.19 107 PRO A CA 1
ATOM 835 C C . PRO A 1 107 ? -13.347 -0.426 9.756 1.00 97.19 107 PRO A C 1
ATOM 837 O O . PRO A 1 107 ? -14.026 -0.801 10.708 1.00 97.19 107 PRO A O 1
ATOM 840 N N . TYR A 1 108 ? -13.779 -0.501 8.497 1.00 97.06 108 TYR A N 1
ATOM 841 C CA . TYR A 1 108 ? -15.091 -1.032 8.126 1.00 97.06 108 TYR A CA 1
ATOM 842 C C . TYR A 1 108 ? -14.995 -2.367 7.392 1.00 97.06 108 TYR A C 1
ATOM 844 O O . TYR A 1 108 ? -15.592 -3.345 7.823 1.00 97.06 108 TYR A O 1
ATOM 852 N N . TRP A 1 109 ? -14.256 -2.423 6.283 1.00 96.50 109 TRP A N 1
ATOM 853 C CA . TRP A 1 109 ? -13.976 -3.668 5.566 1.00 96.50 109 TRP A CA 1
ATOM 854 C C . TRP A 1 109 ? -12.759 -3.516 4.652 1.00 96.50 109 TRP A C 1
ATOM 856 O O . TRP A 1 109 ? -12.318 -2.406 4.334 1.00 96.50 109 TRP A O 1
ATOM 866 N N . LEU A 1 110 ? -12.236 -4.658 4.211 1.00 94.50 110 LEU A N 1
ATOM 867 C CA . LEU A 1 110 ? -11.222 -4.744 3.169 1.00 94.50 110 LEU A CA 1
ATOM 868 C C . LEU A 1 110 ? -11.871 -5.069 1.823 1.00 94.50 110 LEU A C 1
ATOM 870 O O . LEU A 1 110 ? -12.787 -5.884 1.734 1.00 94.50 110 LEU A O 1
ATOM 874 N N . GLU A 1 111 ? -11.367 -4.461 0.757 1.00 92.19 111 GLU A N 1
ATOM 875 C CA . GLU A 1 111 ? -11.747 -4.783 -0.615 1.00 92.19 111 GLU A CA 1
ATOM 876 C C . GLU A 1 111 ? -10.508 -4.940 -1.498 1.00 92.19 111 GLU A C 1
ATOM 878 O O . GLU A 1 111 ? -9.491 -4.281 -1.289 1.00 92.19 111 GLU A O 1
ATOM 883 N N . THR A 1 112 ? -10.593 -5.788 -2.522 1.00 83.00 112 THR A N 1
ATOM 884 C CA . THR A 1 112 ? -9.512 -5.950 -3.501 1.00 83.00 112 THR A CA 1
ATOM 885 C C . THR A 1 112 ? -9.945 -5.397 -4.851 1.00 83.00 112 THR A C 1
ATOM 887 O O . THR A 1 112 ? -10.948 -5.834 -5.413 1.00 83.00 112 THR A O 1
ATOM 890 N N . ARG A 1 113 ? -9.174 -4.453 -5.403 1.00 76.69 113 ARG A N 1
ATOM 891 C CA . ARG A 1 113 ? -9.400 -3.877 -6.739 1.00 76.69 113 ARG A CA 1
ATOM 892 C C . ARG A 1 113 ? -8.121 -3.974 -7.556 1.00 76.69 113 ARG A C 1
ATOM 894 O O . ARG A 1 113 ? -7.081 -3.480 -7.133 1.00 76.69 113 ARG A O 1
ATOM 901 N N . HIS A 1 114 ? -8.194 -4.618 -8.721 1.00 72.81 114 HIS A N 1
ATOM 902 C CA . HIS A 1 114 ? -7.047 -4.808 -9.623 1.00 72.81 114 HIS A CA 1
ATOM 903 C C . HIS A 1 114 ? -5.794 -5.385 -8.928 1.00 72.81 114 HIS A C 1
ATOM 905 O O . HIS A 1 114 ? -4.676 -4.974 -9.220 1.00 72.81 114 HIS A O 1
ATOM 911 N N . GLY A 1 115 ? -5.983 -6.320 -7.986 1.00 70.38 115 GLY A N 1
ATOM 912 C CA . GLY A 1 115 ? -4.887 -6.966 -7.250 1.00 70.38 115 GLY A CA 1
ATOM 913 C C . GLY A 1 115 ? -4.301 -6.148 -6.093 1.00 70.38 115 GLY A C 1
ATOM 914 O O . GLY A 1 115 ? -3.302 -6.556 -5.515 1.00 70.38 115 GLY A O 1
ATOM 915 N N . VAL A 1 116 ? -4.911 -5.015 -5.738 1.00 76.81 116 VAL A N 1
ATOM 916 C CA . VAL A 1 116 ? -4.509 -4.176 -4.601 1.00 76.81 116 VAL A CA 1
ATOM 917 C C . VAL A 1 116 ? -5.583 -4.239 -3.521 1.00 76.81 116 VAL A C 1
ATOM 919 O O . VAL A 1 116 ? -6.769 -4.120 -3.833 1.00 76.81 116 VAL A O 1
ATOM 922 N N . ILE A 1 117 ? -5.164 -4.375 -2.261 1.00 85.25 117 ILE A N 1
ATOM 923 C CA . ILE A 1 117 ? -6.052 -4.370 -1.094 1.00 85.25 117 ILE A CA 1
ATOM 924 C C . ILE A 1 117 ? -6.238 -2.937 -0.579 1.00 85.25 117 ILE A C 1
ATOM 926 O O . ILE A 1 117 ? -5.273 -2.193 -0.367 1.00 85.25 117 ILE A O 1
ATOM 930 N N . TYR A 1 118 ? -7.492 -2.568 -0.352 1.00 90.50 118 TYR A N 1
ATOM 931 C CA . TYR A 1 118 ? -7.917 -1.280 0.170 1.00 90.50 118 TYR A CA 1
ATOM 932 C C . TYR A 1 118 ? -8.709 -1.477 1.461 1.00 90.50 118 TYR A C 1
ATOM 934 O O . TYR A 1 118 ? -9.574 -2.344 1.537 1.00 90.50 118 TYR A O 1
ATOM 942 N N . LEU A 1 119 ? -8.435 -0.637 2.450 1.00 94.88 119 LEU A N 1
ATOM 943 C CA . LEU A 1 119 ? -9.197 -0.507 3.680 1.00 94.88 119 LEU A CA 1
ATOM 944 C C . LEU A 1 119 ? -10.171 0.665 3.554 1.00 94.88 119 LEU A C 1
ATOM 946 O O . LEU A 1 119 ? -9.750 1.808 3.358 1.00 94.88 119 LEU A O 1
ATOM 950 N N . GLN A 1 120 ? -11.458 0.368 3.698 1.00 97.38 120 GLN A N 1
ATOM 951 C CA . GLN A 1 120 ? -12.519 1.353 3.886 1.00 97.38 120 GLN A CA 1
ATOM 952 C C . GLN A 1 120 ? -12.618 1.674 5.375 1.00 97.38 120 GLN A C 1
ATOM 954 O O . GLN A 1 120 ? -12.763 0.759 6.187 1.00 97.38 120 GLN A O 1
ATOM 959 N N . ALA A 1 121 ? -12.476 2.946 5.748 1.00 97.38 121 ALA A N 1
ATOM 960 C CA . ALA A 1 121 ? -12.443 3.341 7.151 1.00 97.38 121 ALA A CA 1
ATOM 961 C C . ALA A 1 121 ? -12.854 4.801 7.371 1.00 97.38 121 ALA A C 1
ATOM 963 O O . ALA A 1 121 ? -12.612 5.669 6.529 1.00 97.38 121 ALA A O 1
ATOM 964 N N . TYR A 1 122 ? -13.377 5.097 8.558 1.00 97.50 122 TYR A N 1
ATOM 965 C CA . TYR A 1 122 ? -13.521 6.473 9.028 1.00 97.50 122 TYR A CA 1
ATOM 966 C C . TYR A 1 122 ? -12.166 7.028 9.460 1.00 97.50 122 TYR A C 1
ATOM 968 O O . TYR A 1 122 ? -11.484 6.427 10.291 1.00 97.50 122 TYR A O 1
ATOM 976 N N . CYS A 1 123 ? -11.762 8.180 8.929 1.00 95.94 123 CYS A N 1
ATOM 977 C CA . CYS A 1 123 ? -10.515 8.835 9.304 1.00 95.94 123 CYS A CA 1
ATOM 978 C C . CYS A 1 123 ? -10.765 9.916 10.355 1.00 95.94 123 CYS A C 1
ATOM 980 O O . CYS A 1 123 ? -11.220 11.004 10.020 1.00 95.94 123 CYS A O 1
ATOM 982 N N . HIS A 1 124 ? -10.357 9.680 11.604 1.00 95.06 124 HIS A N 1
ATOM 983 C CA . HIS A 1 124 ? -10.561 10.637 12.704 1.00 95.06 124 HIS A CA 1
ATOM 984 C C . HIS A 1 124 ? -9.800 11.955 12.526 1.00 95.06 124 HIS A C 1
ATOM 986 O O . HIS A 1 124 ? -10.218 12.979 13.040 1.00 95.06 124 HIS A O 1
ATOM 992 N N . LEU A 1 125 ? -8.700 11.955 11.764 1.00 91.31 125 LEU A N 1
ATOM 993 C CA . LEU A 1 125 ? -7.954 13.181 11.446 1.00 91.31 125 LEU A CA 1
ATOM 994 C C . LEU A 1 125 ? -8.699 14.094 10.456 1.00 91.31 125 LEU A C 1
ATOM 996 O O . LEU A 1 125 ? -8.435 15.291 10.400 1.00 91.31 125 LEU A O 1
ATOM 1000 N N . ARG A 1 126 ? -9.544 13.518 9.596 1.00 92.56 126 ARG A N 1
ATOM 1001 C CA . ARG A 1 126 ? -10.254 14.244 8.529 1.00 92.56 126 ARG A CA 1
ATOM 1002 C C . ARG A 1 126 ? -11.763 14.292 8.746 1.00 92.56 126 ARG A C 1
ATOM 1004 O O . ARG A 1 126 ? -12.429 14.979 7.988 1.00 92.56 126 ARG A O 1
ATOM 1011 N N . GLU A 1 127 ? -12.251 13.581 9.759 1.00 96.25 127 GLU A N 1
ATOM 1012 C CA . GLU A 1 127 ? -13.661 13.470 10.131 1.00 96.25 127 GLU A CA 1
ATOM 1013 C C . GLU A 1 127 ? -14.555 13.019 8.963 1.00 96.25 127 GLU A C 1
ATOM 1015 O O . GLU A 1 127 ? -15.670 13.492 8.778 1.00 96.25 127 GLU A O 1
ATOM 1020 N N . GLU A 1 128 ? -14.045 12.095 8.143 1.00 97.00 128 GLU A N 1
ATOM 1021 C CA . GLU A 1 128 ? -14.744 11.598 6.956 1.00 97.00 128 GLU A CA 1
ATOM 1022 C C . GLU A 1 128 ? -14.337 10.158 6.606 1.00 97.00 128 GLU A C 1
ATOM 1024 O O . GLU A 1 128 ? -13.277 9.666 7.016 1.00 97.00 128 GLU A O 1
ATOM 1029 N N . GLU A 1 129 ? -15.166 9.494 5.800 1.00 96.75 129 GLU A N 1
ATOM 1030 C CA . GLU A 1 129 ? -14.859 8.187 5.218 1.00 96.75 129 GLU A CA 1
ATOM 1031 C C . GLU A 1 129 ? -13.741 8.304 4.177 1.00 96.75 129 GLU A C 1
ATOM 1033 O O . GLU A 1 129 ? -13.769 9.155 3.283 1.00 96.75 129 GLU A O 1
ATOM 1038 N N . ARG A 1 130 ? -12.732 7.436 4.278 1.00 94.69 130 ARG A N 1
ATOM 1039 C CA . ARG A 1 130 ? -11.609 7.390 3.341 1.00 94.69 130 ARG A CA 1
ATOM 1040 C C . ARG A 1 130 ? -11.197 5.967 3.016 1.00 94.69 130 ARG A C 1
ATOM 1042 O O . ARG A 1 130 ? -11.352 5.036 3.801 1.00 94.69 130 ARG A O 1
ATOM 1049 N N . VAL A 1 131 ? -10.571 5.851 1.850 1.00 93.00 131 VAL A N 1
ATOM 1050 C CA . VAL A 1 131 ? -9.969 4.614 1.366 1.00 93.00 131 VAL A CA 1
ATOM 1051 C C . VAL A 1 131 ? -8.456 4.677 1.548 1.00 93.00 131 VAL A C 1
ATOM 1053 O O . VAL A 1 131 ? -7.799 5.593 1.045 1.00 93.00 131 VAL A O 1
ATOM 1056 N N . PHE A 1 132 ? -7.893 3.684 2.227 1.00 90.69 132 PHE A N 1
ATOM 1057 C CA . PHE A 1 132 ? -6.456 3.536 2.445 1.00 90.69 132 PHE A CA 1
ATOM 1058 C C . PHE A 1 132 ? -5.948 2.327 1.673 1.00 90.69 132 PHE A C 1
ATOM 1060 O O . PHE A 1 132 ? -6.530 1.253 1.758 1.00 90.69 132 PHE A O 1
ATOM 1067 N N . ARG A 1 133 ? -4.855 2.463 0.919 1.00 86.94 133 ARG A N 1
ATOM 1068 C CA . ARG A 1 133 ? -4.212 1.284 0.325 1.00 86.94 133 ARG A CA 1
ATOM 1069 C C . ARG A 1 133 ? -3.365 0.587 1.379 1.00 86.94 133 ARG A C 1
ATOM 1071 O O . ARG A 1 133 ? -2.517 1.237 1.986 1.00 86.94 133 ARG A O 1
ATOM 1078 N N . VAL A 1 134 ? -3.566 -0.715 1.565 1.00 86.62 134 VAL A N 1
ATOM 1079 C CA . VAL A 1 134 ? -2.853 -1.482 2.601 1.00 86.62 134 VAL A CA 1
ATOM 1080 C C . VAL A 1 134 ? -1.347 -1.515 2.330 1.00 86.62 134 VAL A C 1
ATOM 1082 O O . VAL A 1 134 ? -0.552 -1.383 3.251 1.00 86.62 134 VAL A O 1
ATOM 1085 N N . ASP A 1 135 ? -0.944 -1.553 1.058 1.00 78.75 135 ASP A N 1
ATOM 1086 C CA . ASP A 1 135 ? 0.465 -1.516 0.640 1.00 78.75 135 ASP A CA 1
ATOM 1087 C C . ASP A 1 135 ? 1.210 -0.200 0.956 1.00 78.75 135 ASP A C 1
ATOM 1089 O O . ASP A 1 135 ? 2.428 -0.139 0.807 1.00 78.75 135 ASP A O 1
ATOM 1093 N N . ARG A 1 136 ? 0.504 0.849 1.408 1.00 81.56 136 ARG A N 1
ATOM 1094 C CA . ARG A 1 136 ? 1.076 2.142 1.837 1.00 81.56 136 ARG A CA 1
ATOM 1095 C C . ARG A 1 136 ? 1.095 2.337 3.353 1.00 81.56 136 ARG A C 1
ATOM 1097 O O . ARG A 1 136 ? 1.477 3.411 3.826 1.00 81.56 136 ARG A O 1
ATOM 1104 N N . ILE A 1 137 ? 0.661 1.334 4.113 1.00 85.44 137 ILE A N 1
ATOM 1105 C CA . ILE A 1 137 ? 0.693 1.346 5.574 1.00 85.44 137 ILE A CA 1
ATOM 1106 C C . ILE A 1 137 ? 2.067 0.832 6.024 1.00 85.44 137 ILE A C 1
ATOM 1108 O O . ILE A 1 137 ? 2.423 -0.323 5.809 1.00 85.44 137 ILE A O 1
ATOM 1112 N N . GLU A 1 138 ? 2.866 1.696 6.646 1.00 82.56 138 GLU A N 1
ATOM 1113 C CA . GLU A 1 138 ? 4.201 1.343 7.145 1.00 82.56 138 GLU A CA 1
ATOM 1114 C C . GLU A 1 138 ? 4.165 0.616 8.491 1.00 82.56 138 GLU A C 1
ATOM 1116 O O . GLU A 1 138 ? 5.068 -0.165 8.810 1.00 82.56 138 GLU A O 1
ATOM 1121 N N . ALA A 1 139 ? 3.150 0.910 9.299 1.00 86.00 139 ALA A N 1
ATOM 1122 C CA . ALA A 1 139 ? 2.886 0.294 10.588 1.00 86.00 139 ALA A CA 1
ATOM 1123 C C . ALA A 1 139 ? 1.390 0.398 10.893 1.00 86.00 139 ALA A C 1
ATOM 1125 O O . ALA A 1 139 ? 0.747 1.382 10.519 1.00 86.00 139 ALA A O 1
ATOM 1126 N N . CYS A 1 140 ? 0.858 -0.620 11.559 1.00 90.38 140 CYS A N 1
ATOM 1127 C CA . CYS A 1 140 ? -0.524 -0.675 11.996 1.00 90.38 140 CYS A CA 1
ATOM 1128 C C . CYS A 1 140 ? -0.558 -1.269 13.401 1.00 90.38 140 CYS A C 1
ATOM 1130 O 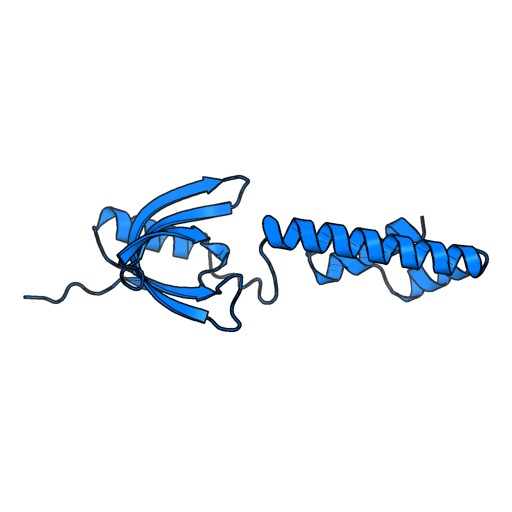O . CYS A 1 140 ? 0.068 -2.296 13.650 1.00 90.38 140 CYS A O 1
ATOM 1132 N N . GLU A 1 141 ? -1.283 -0.619 14.300 1.00 92.50 141 GLU A N 1
ATOM 1133 C CA . GLU A 1 141 ? -1.461 -1.052 15.683 1.00 92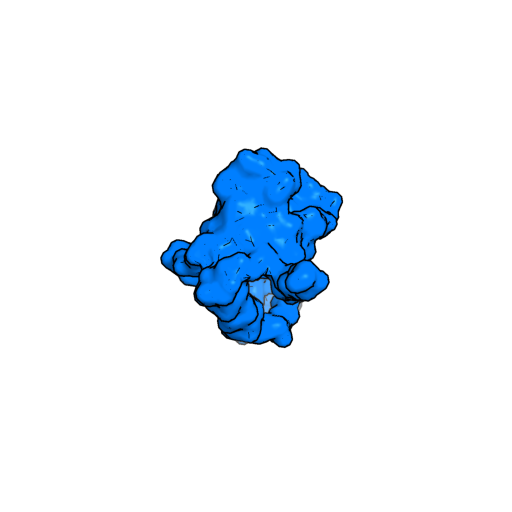.50 141 GLU A CA 1
ATOM 1134 C C . GLU A 1 141 ? -2.943 -0.968 16.041 1.00 92.50 141 GLU A C 1
ATOM 1136 O O . GLU A 1 141 ? -3.622 -0.008 15.668 1.00 92.50 141 GLU A O 1
ATOM 1141 N N . VAL A 1 142 ? -3.461 -1.963 16.760 1.00 93.19 142 VAL A N 1
ATOM 1142 C CA . VAL A 1 142 ? -4.853 -1.939 17.214 1.00 93.19 142 VAL A CA 1
ATOM 1143 C C . VAL A 1 142 ? -4.946 -1.145 18.512 1.00 93.19 142 VAL A C 1
ATOM 1145 O O . VAL A 1 142 ? -4.259 -1.456 19.482 1.00 93.19 142 VAL A O 1
ATOM 1148 N N . VAL A 1 143 ? -5.834 -0.153 18.562 1.00 91.62 143 VAL A N 1
ATOM 1149 C CA . VAL A 1 143 ? -6.061 0.658 19.762 1.00 91.62 143 VAL A CA 1
ATOM 1150 C C . VAL A 1 143 ? -6.594 -0.245 20.875 1.00 91.62 143 VAL A C 1
ATOM 1152 O O . VAL A 1 143 ? -7.574 -0.978 20.690 1.00 91.62 143 VAL A O 1
ATOM 1155 N N . GLU A 1 144 ? -5.920 -0.254 22.023 1.00 82.62 144 GLU A N 1
ATOM 1156 C CA . GLU A 1 144 ? -6.384 -0.978 23.205 1.00 82.62 144 GLU A CA 1
ATOM 1157 C C . GLU A 1 144 ? -7.713 -0.395 23.691 1.00 82.62 144 GLU A C 1
ATOM 1159 O O . GLU A 1 144 ? -7.917 0.822 23.703 1.00 82.62 144 GLU A O 1
ATOM 1164 N N . LYS A 1 145 ? -8.640 -1.266 24.098 1.00 66.44 145 LYS A N 1
ATOM 1165 C CA . LYS A 1 145 ? -9.854 -0.812 24.777 1.00 66.44 145 LYS A CA 1
ATOM 1166 C C . LYS A 1 145 ? -9.417 -0.226 26.117 1.00 66.44 145 LYS A C 1
ATOM 1168 O O . LYS A 1 145 ? -8.865 -0.941 26.947 1.00 66.44 145 LYS A O 1
ATOM 1173 N N . GLN A 1 146 ? -9.645 1.068 26.326 1.00 54.88 146 GLN A N 1
ATOM 1174 C CA . GLN A 1 146 ? -9.536 1.648 27.659 1.00 54.88 146 GLN A CA 1
ATOM 1175 C C . GLN A 1 146 ? -10.562 0.941 28.546 1.00 54.88 146 GLN A C 1
ATOM 1177 O O . GLN A 1 146 ? -11.764 1.091 28.337 1.00 54.88 146 GLN A O 1
ATOM 1182 N N . ASN A 1 147 ? -10.075 0.119 29.479 1.00 40.47 147 ASN A N 1
ATOM 1183 C CA . ASN A 1 147 ? -10.899 -0.451 30.538 1.00 40.47 147 ASN A CA 1
ATOM 1184 C C . ASN A 1 147 ? -11.490 0.715 31.337 1.00 40.47 147 ASN A C 1
ATOM 1186 O O . ASN A 1 147 ? -10.756 1.413 32.040 1.00 40.47 147 ASN A O 1
ATOM 1190 N N . ILE A 1 148 ? -12.795 0.931 31.178 1.00 40.88 148 ILE A N 1
ATOM 1191 C CA . ILE A 1 148 ? -13.621 1.741 32.076 1.00 40.88 148 ILE A CA 1
ATOM 1192 C C . ILE A 1 148 ? -14.233 0.791 33.098 1.00 40.88 148 ILE A C 1
ATOM 1194 O O . ILE A 1 148 ? -14.748 -0.265 32.661 1.00 40.88 148 ILE A O 1
#

Nearest PDB structures (foldseek):
  6sj9-assembly2_B  TM=6.691E-01  e=1.591E-07  Paenarthrobacter aurescens
  6sj9-assembly1_A  TM=5.722E-01  e=1.657E-08  Paenarthrobacter aurescens
  7tb5-assembly1_A-2  TM=7.279E-01  e=3.514E-06  Pseudomonas aeruginosa
  7qfz-assembly4_H  TM=9.040E-01  e=2.266E-04  Escherichia fergusonii ATCC 35469
  7qfz-assembly4_G  TM=7.000E-01  e=5.765E-05  Escherichia fergusonii ATCC 35469

Mean predicted aligned error: 13.0 Å

Secondary structure (DSSP, 8-state):
-HHHHHHHHHHTTTS--SSPPPHHHHHHHHTTS-HHHHHHHHHHHHHHHHHHHHHHHHH----S------HHHHHHHHHHHHHHT--EEEEEE-SSSSSEEEEEEEEEEEEEETTEEEEEEEETTTTEEEEEEGGGEEEEEEPPP---